Protein AF-A0A917EWM3-F1 (afdb_monomer_lite)

Structure (mmCIF, N/CA/C/O backbone):
data_AF-A0A917EWM3-F1
#
_entry.id   AF-A0A917EWM3-F1
#
loop_
_atom_site.group_PDB
_atom_site.id
_atom_site.type_symbol
_atom_site.label_atom_id
_atom_site.label_alt_id
_atom_site.label_comp_id
_atom_site.label_asym_id
_atom_site.label_entity_id
_atom_site.label_seq_id
_atom_site.pdbx_PDB_ins_code
_atom_site.Cartn_x
_atom_site.Cartn_y
_atom_site.Cartn_z
_atom_site.occupancy
_atom_site.B_iso_or_equiv
_atom_site.auth_seq_id
_atom_site.auth_comp_id
_atom_site.auth_asym_id
_atom_site.auth_atom_id
_atom_site.pdbx_PDB_model_num
ATOM 1 N N . MET A 1 1 ? -9.190 -0.919 25.365 1.00 72.69 1 MET A N 1
ATOM 2 C CA . MET A 1 1 ? -9.893 -1.461 24.177 1.00 72.69 1 MET A CA 1
ATOM 3 C C . MET A 1 1 ? -9.369 -0.753 22.938 1.00 72.69 1 MET A C 1
ATOM 5 O O . MET A 1 1 ? -9.283 0.469 22.974 1.00 72.69 1 MET A O 1
ATOM 9 N N . LYS A 1 2 ? -9.000 -1.486 21.879 1.00 77.44 2 LYS A N 1
ATOM 10 C CA . LYS A 1 2 ? -8.622 -0.878 20.589 1.00 77.44 2 LYS A CA 1
ATOM 11 C C . LYS A 1 2 ? -9.867 -0.282 19.928 1.00 77.44 2 LYS A C 1
ATOM 13 O O . LYS A 1 2 ? -10.924 -0.914 19.955 1.00 77.44 2 LYS A O 1
ATOM 18 N N . LYS A 1 3 ? -9.757 0.912 19.347 1.00 82.38 3 LYS A N 1
ATOM 19 C CA . LYS A 1 3 ? -10.852 1.525 18.575 1.00 82.38 3 LYS A CA 1
ATOM 20 C C . LYS A 1 3 ? -10.831 0.985 17.146 1.00 82.38 3 LYS A C 1
ATOM 22 O O . LYS A 1 3 ? -9.758 0.721 16.615 1.00 82.38 3 LYS A O 1
ATOM 27 N N . LYS A 1 4 ? -11.987 0.814 16.502 1.00 83.12 4 LYS A N 1
ATOM 28 C CA . LYS A 1 4 ? -12.007 0.545 15.054 1.00 83.12 4 LYS A CA 1
ATOM 29 C C . LYS A 1 4 ? -11.450 1.764 14.328 1.00 83.12 4 LYS A C 1
ATOM 31 O O . LYS A 1 4 ? -11.851 2.882 14.648 1.00 83.12 4 LYS A O 1
ATOM 36 N N . LEU A 1 5 ? -10.528 1.553 13.391 1.00 82.12 5 LEU A N 1
ATOM 37 C CA . LEU A 1 5 ? -10.107 2.638 12.516 1.00 82.12 5 LEU A CA 1
ATOM 38 C C . LEU A 1 5 ? -11.275 2.951 11.581 1.00 82.12 5 LEU A C 1
ATOM 40 O O . LEU A 1 5 ? -11.667 2.098 10.789 1.00 82.12 5 LEU A O 1
ATOM 44 N N . ASN A 1 6 ? -11.853 4.142 11.714 1.00 82.31 6 ASN A N 1
ATOM 45 C CA . ASN A 1 6 ? -12.924 4.602 10.841 1.00 82.31 6 ASN A CA 1
ATOM 46 C C . ASN A 1 6 ? -12.377 5.671 9.889 1.00 82.31 6 ASN A C 1
ATOM 48 O O . ASN A 1 6 ? -12.040 6.772 10.328 1.00 82.31 6 ASN A O 1
ATOM 52 N N . MET A 1 7 ? -12.311 5.353 8.596 1.00 77.44 7 MET A N 1
ATOM 53 C CA . MET A 1 7 ? -11.808 6.266 7.564 1.00 77.44 7 MET A CA 1
ATOM 54 C C . MET A 1 7 ? -12.735 7.456 7.296 1.00 77.44 7 MET A C 1
ATOM 56 O O . MET A 1 7 ? -12.270 8.465 6.780 1.00 77.44 7 MET A O 1
ATOM 60 N N . GLU A 1 8 ? -14.006 7.377 7.692 1.00 82.06 8 GLU A N 1
ATOM 61 C CA . GLU A 1 8 ? -14.972 8.479 7.579 1.00 82.06 8 GLU A CA 1
ATOM 62 C C . GLU A 1 8 ? -14.732 9.572 8.627 1.00 82.06 8 GLU A C 1
ATOM 64 O O . GLU A 1 8 ? -15.221 10.694 8.507 1.00 82.06 8 GLU A O 1
ATOM 69 N N . THR A 1 9 ? -13.967 9.262 9.676 1.00 84.75 9 THR A N 1
ATOM 70 C CA . THR A 1 9 ? -13.572 10.261 10.668 1.00 84.75 9 THR A CA 1
ATOM 71 C C . THR A 1 9 ? -12.350 11.033 10.190 1.00 84.75 9 THR A C 1
ATOM 73 O O . THR A 1 9 ? -11.433 10.474 9.584 1.00 84.75 9 THR A O 1
ATOM 76 N N . GLN A 1 10 ? -12.286 12.319 10.537 1.00 85.75 10 GLN A N 1
ATOM 77 C CA . GLN A 1 10 ? -11.128 13.156 10.223 1.00 85.75 10 GLN A CA 1
ATOM 78 C C . GLN A 1 10 ? -9.821 12.540 10.753 1.00 85.75 10 GLN A C 1
ATOM 80 O O . GLN A 1 10 ? -8.825 12.501 10.033 1.00 85.75 10 GLN A O 1
ATOM 85 N N . GLU A 1 11 ? -9.839 12.013 11.981 1.00 84.62 11 GLU A N 1
ATOM 86 C CA . GLU A 1 11 ? -8.687 11.366 12.620 1.00 84.62 11 GLU A CA 1
ATOM 87 C C . GLU A 1 11 ? -8.240 10.105 11.866 1.00 84.62 11 GLU A C 1
ATOM 89 O O . GLU A 1 11 ? -7.059 9.967 11.539 1.00 84.62 11 GLU A O 1
ATOM 94 N N . GLY A 1 12 ? -9.175 9.210 11.534 1.00 82.31 12 GLY A N 1
ATOM 95 C CA . GLY A 1 12 ? -8.859 7.983 10.807 1.00 82.31 12 GLY A CA 1
ATOM 96 C C . GLY A 1 12 ? -8.346 8.247 9.393 1.00 82.31 12 GLY A C 1
ATOM 97 O O . GLY A 1 12 ? -7.345 7.650 8.994 1.00 82.31 12 GLY A O 1
ATOM 98 N N . SER A 1 13 ? -8.954 9.190 8.663 1.00 82.31 13 SER A N 1
ATOM 99 C CA . SER A 1 13 ? -8.472 9.566 7.326 1.00 82.31 13 SER A CA 1
ATOM 100 C C . SER A 1 13 ? -7.066 10.178 7.374 1.00 82.31 13 SER A C 1
ATOM 102 O O . SER A 1 13 ? -6.229 9.875 6.524 1.00 82.31 13 SER A O 1
ATOM 104 N N . LYS A 1 14 ? -6.771 10.994 8.399 1.00 85.00 14 LYS A N 1
ATOM 105 C CA . LYS A 1 14 ? -5.461 11.628 8.579 1.00 85.00 14 LYS A CA 1
ATOM 106 C C . LYS A 1 14 ? -4.369 10.587 8.821 1.00 85.00 14 LYS A C 1
ATOM 108 O O . LYS A 1 14 ? -3.33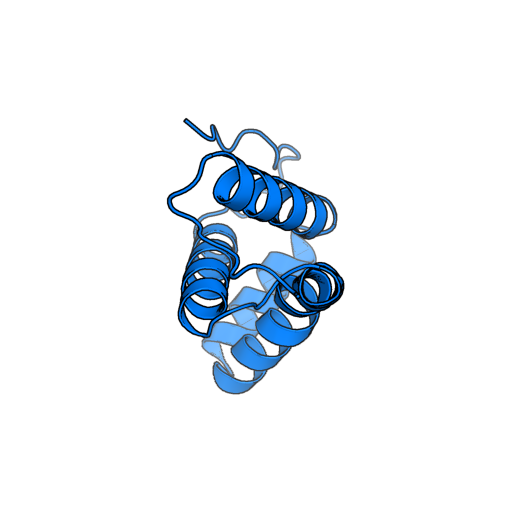9 10.635 8.156 1.00 85.00 14 LYS A O 1
ATOM 113 N N . LEU A 1 15 ? -4.610 9.624 9.713 1.00 82.94 15 LEU A N 1
ATOM 114 C CA . LEU A 1 15 ? -3.660 8.543 10.007 1.00 82.94 15 LEU A CA 1
ATOM 115 C C . LEU A 1 15 ? -3.331 7.708 8.766 1.00 82.94 15 LEU A C 1
ATOM 117 O O . LEU A 1 15 ? -2.166 7.408 8.509 1.00 82.94 15 LEU A O 1
ATOM 121 N N . ILE A 1 16 ? -4.357 7.363 7.987 1.00 78.44 16 ILE A N 1
ATOM 122 C CA . ILE A 1 16 ? -4.214 6.637 6.723 1.00 78.44 16 ILE A CA 1
ATOM 123 C C . ILE A 1 16 ? -3.357 7.441 5.742 1.00 78.44 16 ILE A C 1
ATOM 125 O O . ILE A 1 16 ? -2.331 6.939 5.289 1.00 78.44 16 ILE A O 1
ATOM 129 N N . LYS A 1 17 ? -3.712 8.708 5.485 1.00 79.06 17 LYS A N 1
ATOM 130 C CA . LYS A 1 17 ? -2.966 9.592 4.575 1.00 79.06 17 LYS A CA 1
ATOM 131 C C . LYS A 1 17 ? -1.498 9.725 4.982 1.00 79.06 17 LYS A C 1
ATOM 133 O O . LYS A 1 17 ? -0.622 9.591 4.134 1.00 79.06 17 LYS A O 1
ATOM 138 N N . GLU A 1 18 ? -1.208 9.945 6.263 1.00 81.81 18 GLU A N 1
ATOM 139 C CA . GLU A 1 18 ? 0.169 10.076 6.761 1.00 81.81 18 GLU A CA 1
ATOM 140 C C . GLU A 1 18 ? 1.002 8.808 6.539 1.00 81.81 18 GLU A C 1
ATOM 142 O O . GLU A 1 18 ? 2.168 8.890 6.147 1.00 81.81 18 GLU A O 1
ATOM 147 N N . LEU A 1 19 ? 0.417 7.630 6.766 1.00 77.19 19 LEU A N 1
ATOM 148 C CA . LEU A 1 19 ? 1.103 6.358 6.534 1.00 77.19 19 LEU A CA 1
ATOM 149 C C . LEU A 1 19 ? 1.322 6.096 5.058 1.00 77.19 19 LEU A C 1
ATOM 151 O O . LEU A 1 19 ? 2.427 5.729 4.667 1.00 77.19 19 LEU A O 1
ATOM 155 N N . THR A 1 20 ? 0.305 6.344 4.241 1.00 75.44 20 THR A N 1
ATOM 156 C CA . THR A 1 20 ? 0.415 6.228 2.796 1.00 75.44 20 THR A CA 1
ATOM 157 C C . THR A 1 20 ? 1.508 7.151 2.258 1.00 75.44 20 THR A C 1
ATOM 159 O O . THR A 1 20 ? 2.381 6.688 1.531 1.00 75.44 20 THR A O 1
ATOM 162 N N . VAL A 1 21 ? 1.558 8.417 2.686 1.00 79.25 21 VAL A N 1
ATOM 163 C CA . VAL A 1 21 ? 2.629 9.352 2.301 1.00 79.25 21 VAL A CA 1
ATOM 164 C C . VAL A 1 21 ? 4.006 8.828 2.710 1.00 79.25 21 VAL A C 1
ATOM 166 O O . VAL A 1 21 ? 4.908 8.810 1.880 1.00 79.25 21 VAL A O 1
ATOM 169 N N . LYS A 1 22 ? 4.188 8.350 3.948 1.00 77.62 22 LYS A N 1
ATOM 170 C CA . LYS A 1 22 ? 5.480 7.797 4.405 1.00 77.62 22 LYS A CA 1
ATOM 171 C C . LYS A 1 22 ? 5.929 6.577 3.607 1.00 77.62 22 LYS A C 1
ATOM 173 O O . LYS A 1 22 ? 7.124 6.381 3.388 1.00 77.62 22 LYS A O 1
ATOM 178 N N . VAL A 1 23 ? 4.972 5.746 3.215 1.00 75.19 23 VAL A N 1
ATOM 179 C CA . VAL A 1 23 ? 5.196 4.551 2.408 1.00 75.19 23 VAL A CA 1
ATOM 180 C C . VAL A 1 23 ? 5.591 4.940 0.976 1.00 75.19 23 VAL A C 1
ATOM 182 O O . VAL A 1 23 ? 6.558 4.404 0.437 1.00 75.19 23 VAL A O 1
ATOM 185 N N . PHE A 1 24 ? 4.917 5.928 0.383 1.00 76.44 24 PHE A N 1
ATOM 186 C CA . PHE A 1 24 ? 5.218 6.414 -0.966 1.00 76.44 24 PHE A CA 1
ATOM 187 C C . PHE A 1 24 ? 6.458 7.306 -1.048 1.00 76.44 24 PHE A C 1
ATOM 189 O O . PHE A 1 24 ? 7.123 7.308 -2.074 1.00 76.44 24 PHE A O 1
ATOM 196 N N . GLN A 1 25 ? 6.851 8.002 0.018 1.00 78.88 25 GLN A N 1
ATOM 197 C CA . GLN A 1 25 ? 8.115 8.754 0.057 1.00 78.88 25 GLN A CA 1
ATOM 198 C C . GLN A 1 25 ? 9.351 7.872 -0.163 1.00 78.88 25 GLN A C 1
ATOM 200 O O . GLN A 1 25 ? 10.401 8.376 -0.550 1.00 78.88 25 GLN A O 1
ATOM 205 N N . GLN A 1 26 ? 9.236 6.569 0.094 1.00 75.44 26 GLN A N 1
ATOM 206 C CA . GLN A 1 26 ? 10.329 5.611 -0.056 1.00 75.44 26 GLN A CA 1
ATOM 207 C C . GLN A 1 26 ? 10.308 4.887 -1.405 1.00 75.44 26 GLN A C 1
ATOM 209 O O . GLN A 1 26 ? 11.236 4.130 -1.688 1.00 75.44 26 GLN A O 1
ATOM 214 N N . ILE A 1 27 ? 9.274 5.085 -2.232 1.00 80.62 27 ILE A N 1
ATOM 215 C CA . ILE A 1 27 ? 9.191 4.397 -3.516 1.00 80.62 27 ILE A CA 1
ATOM 216 C C . ILE A 1 27 ? 10.053 5.096 -4.563 1.00 80.62 27 ILE A C 1
ATOM 218 O O . ILE A 1 27 ? 10.038 6.318 -4.697 1.00 80.62 27 ILE A O 1
ATOM 222 N N . THR A 1 28 ? 10.787 4.305 -5.340 1.00 84.62 28 THR A N 1
ATOM 223 C CA . THR A 1 28 ? 11.576 4.818 -6.466 1.00 84.62 28 THR A CA 1
ATOM 224 C C . THR A 1 28 ? 10.880 4.545 -7.796 1.00 84.62 28 THR A C 1
ATOM 226 O O . THR A 1 28 ? 10.110 3.595 -7.921 1.00 84.62 28 THR A O 1
ATOM 229 N N . GLU A 1 29 ? 11.200 5.329 -8.828 1.00 81.94 29 GLU A N 1
ATOM 230 C CA . GLU A 1 29 ? 10.731 5.09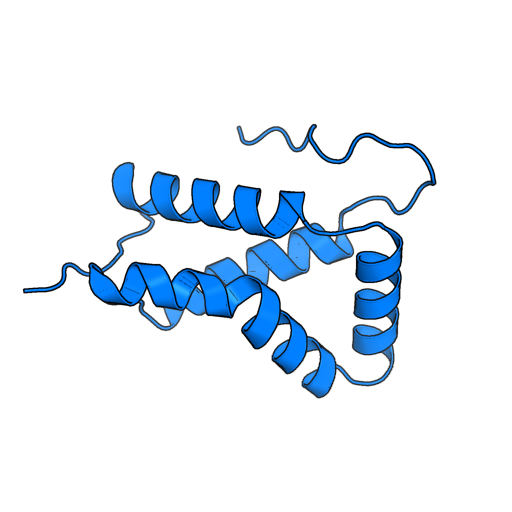4 -10.205 1.00 81.94 29 GLU A CA 1
ATOM 231 C C . GLU A 1 29 ? 11.007 3.672 -10.690 1.00 81.94 29 GLU A C 1
ATOM 233 O O . GLU A 1 29 ? 10.141 3.012 -11.264 1.00 81.94 29 GLU A O 1
ATOM 238 N N . LYS A 1 30 ? 12.231 3.194 -10.436 1.00 85.44 30 LYS A N 1
ATOM 239 C CA . LYS A 1 30 ? 12.662 1.842 -10.790 1.00 85.44 30 LYS A CA 1
ATOM 240 C C . LYS A 1 30 ? 11.738 0.804 -10.168 1.00 85.44 30 LYS A C 1
ATOM 242 O O . LYS A 1 30 ? 11.320 -0.133 -10.840 1.00 85.44 30 LYS A O 1
ATOM 247 N N . GLU A 1 31 ? 11.392 1.009 -8.908 1.00 86.38 31 GLU A N 1
ATOM 248 C CA . GLU A 1 31 ? 10.529 0.105 -8.173 1.00 86.38 31 GLU A CA 1
ATOM 249 C C . GLU A 1 31 ? 9.086 0.129 -8.690 1.00 86.38 31 GLU A C 1
ATOM 251 O O . GLU A 1 31 ? 8.482 -0.926 -8.866 1.00 86.38 31 GLU A O 1
ATOM 256 N N . VAL A 1 32 ? 8.555 1.308 -9.032 1.00 86.75 32 VAL A N 1
ATOM 257 C CA . VAL A 1 32 ? 7.248 1.431 -9.703 1.00 86.75 32 VAL A CA 1
ATOM 258 C C . VAL A 1 32 ? 7.248 0.661 -11.026 1.00 86.75 32 VAL A C 1
ATOM 260 O O . VAL A 1 32 ? 6.314 -0.093 -11.300 1.00 86.75 32 VAL A O 1
ATOM 263 N N . MET A 1 33 ? 8.297 0.805 -11.842 1.00 87.25 33 MET A N 1
ATOM 264 C CA . MET A 1 33 ? 8.424 0.069 -13.104 1.00 87.25 33 MET A CA 1
ATOM 265 C C . MET A 1 33 ? 8.495 -1.445 -12.894 1.00 87.25 33 MET A C 1
ATOM 267 O O . MET A 1 33 ? 7.851 -2.194 -13.626 1.00 87.25 33 MET A O 1
ATOM 271 N N . GLU A 1 34 ? 9.272 -1.907 -11.916 1.00 90.88 34 GLU A N 1
ATOM 272 C CA . GLU A 1 34 ? 9.384 -3.329 -11.580 1.00 90.88 34 GLU A CA 1
ATOM 273 C C . GLU A 1 34 ? 8.042 -3.897 -11.113 1.00 90.88 34 GLU A C 1
ATOM 275 O O . GLU A 1 34 ? 7.619 -4.942 -11.604 1.00 90.88 34 GLU A O 1
ATOM 280 N N . LEU A 1 35 ? 7.327 -3.182 -10.243 1.00 90.75 35 LEU A N 1
ATOM 281 C CA . LEU A 1 35 ? 6.003 -3.585 -9.774 1.00 90.75 35 LEU A CA 1
ATOM 282 C C . LEU A 1 35 ? 4.986 -3.662 -10.918 1.00 90.75 35 LEU A C 1
ATOM 284 O O . LEU A 1 35 ? 4.237 -4.633 -10.984 1.00 90.75 35 LEU A O 1
ATOM 288 N N . ARG A 1 36 ? 4.994 -2.711 -11.862 1.00 89.25 36 ARG A N 1
ATOM 289 C CA . ARG A 1 36 ? 4.125 -2.767 -13.053 1.00 89.25 36 ARG A CA 1
ATOM 290 C C . ARG A 1 36 ? 4.427 -3.969 -13.943 1.00 89.25 36 ARG A C 1
ATOM 292 O O . ARG A 1 36 ? 3.503 -4.651 -14.367 1.00 89.25 36 ARG A O 1
ATOM 299 N N . LYS A 1 37 ? 5.707 -4.279 -14.172 1.00 91.94 37 LYS A N 1
ATOM 300 C CA . LYS A 1 37 ? 6.096 -5.483 -14.926 1.00 91.94 37 LYS A CA 1
ATOM 301 C C . LYS A 1 37 ? 5.637 -6.758 -14.225 1.00 91.94 37 LYS A C 1
ATOM 303 O O . LYS A 1 37 ? 5.162 -7.679 -14.876 1.00 91.94 37 LYS A O 1
ATOM 308 N N . ILE A 1 38 ? 5.762 -6.818 -12.898 1.00 93.44 38 ILE A N 1
ATOM 309 C CA . ILE A 1 38 ? 5.278 -7.967 -12.125 1.00 93.44 38 ILE A CA 1
ATOM 310 C C . ILE A 1 38 ? 3.757 -8.070 -12.232 1.00 93.44 38 ILE A C 1
ATOM 312 O O . ILE A 1 38 ? 3.264 -9.172 -12.407 1.00 93.44 38 ILE A O 1
ATOM 316 N N . PHE A 1 39 ? 3.018 -6.960 -12.188 1.00 91.94 39 PHE A N 1
ATOM 317 C CA . PHE A 1 39 ? 1.563 -6.972 -12.360 1.00 91.94 39 PHE A CA 1
ATOM 318 C C . PHE A 1 39 ? 1.126 -7.608 -13.689 1.00 91.94 39 PHE A C 1
ATOM 320 O O . PHE A 1 39 ? 0.188 -8.402 -13.701 1.00 91.94 39 PHE A O 1
ATOM 327 N N . GLU A 1 40 ? 1.827 -7.303 -14.785 1.00 91.38 40 GLU A N 1
ATOM 328 C CA . GLU A 1 40 ? 1.539 -7.855 -16.117 1.00 91.38 40 GLU A CA 1
ATOM 329 C C . GLU A 1 40 ? 1.837 -9.359 -16.229 1.00 91.38 40 GLU A C 1
ATOM 331 O O . GLU A 1 40 ? 1.156 -10.070 -16.966 1.00 91.38 40 GLU A O 1
ATOM 336 N N . VAL A 1 41 ? 2.851 -9.847 -15.508 1.00 94.88 41 VAL A N 1
ATOM 337 C CA . VAL A 1 41 ? 3.351 -11.228 -15.630 1.00 94.88 41 VAL A CA 1
ATOM 338 C C . VAL A 1 41 ? 2.776 -12.159 -14.555 1.00 94.88 41 VAL A C 1
ATOM 340 O O . VAL A 1 41 ? 2.541 -13.335 -14.816 1.00 94.88 41 VAL A O 1
ATOM 343 N N . ASP A 1 42 ? 2.567 -11.650 -13.342 1.00 94.38 42 ASP A N 1
ATOM 344 C CA . ASP A 1 42 ? 2.154 -12.400 -12.155 1.00 94.38 42 ASP A CA 1
ATOM 345 C C . ASP A 1 42 ? 1.427 -11.483 -11.151 1.00 94.38 42 ASP A C 1
ATOM 347 O O . ASP A 1 42 ? 2.000 -10.927 -10.202 1.00 94.38 42 ASP A O 1
ATOM 351 N N . SER A 1 43 ? 0.116 -11.344 -11.351 1.00 88.81 43 SER A N 1
ATOM 352 C CA . SER A 1 43 ? -0.751 -10.515 -10.510 1.00 88.81 43 SER A CA 1
ATOM 353 C C . SER A 1 43 ? -0.829 -10.998 -9.055 1.00 88.81 43 SER A C 1
ATOM 355 O O . SER A 1 43 ? -1.016 -10.187 -8.145 1.00 88.81 43 SER A O 1
ATOM 357 N N . CYS A 1 44 ? -0.635 -12.297 -8.802 1.00 91.31 44 CYS A N 1
ATOM 358 C CA . CYS A 1 44 ? -0.626 -12.857 -7.451 1.00 91.31 44 CYS A CA 1
ATOM 359 C C . CYS A 1 44 ? 0.626 -12.404 -6.691 1.00 91.31 44 CYS A C 1
ATOM 361 O O . CYS A 1 44 ? 0.537 -11.889 -5.572 1.00 91.31 44 CYS A O 1
ATOM 363 N N . LYS A 1 45 ? 1.797 -12.517 -7.324 1.00 92.75 45 LYS A N 1
ATOM 364 C CA . LYS A 1 45 ? 3.059 -12.028 -6.763 1.00 92.75 45 LYS A CA 1
ATOM 365 C C . LYS A 1 45 ? 3.046 -10.516 -6.568 1.00 92.75 45 LYS A C 1
ATOM 367 O O . LYS A 1 45 ? 3.508 -10.041 -5.530 1.00 92.75 45 LYS A O 1
ATOM 372 N N . TYR A 1 46 ? 2.473 -9.767 -7.510 1.00 92.31 46 TYR A N 1
ATOM 373 C CA . TYR A 1 46 ? 2.244 -8.331 -7.348 1.00 92.31 46 TYR A CA 1
ATOM 374 C C . TYR A 1 46 ? 1.446 -8.035 -6.072 1.00 92.31 46 TYR A C 1
ATOM 376 O O . TYR A 1 46 ? 1.916 -7.297 -5.208 1.00 92.31 46 TYR A O 1
ATOM 384 N N . GLN A 1 47 ? 0.283 -8.671 -5.896 1.00 88.38 47 GLN A N 1
ATOM 385 C CA . GLN A 1 47 ? -0.565 -8.467 -4.717 1.00 88.38 47 GLN A CA 1
ATOM 386 C C . GLN A 1 47 ? 0.164 -8.766 -3.405 1.00 88.38 47 GLN A C 1
ATOM 388 O O . GLN A 1 47 ? 0.008 -8.028 -2.430 1.00 88.38 47 GLN A O 1
ATOM 393 N N . GLN A 1 48 ? 0.968 -9.831 -3.366 1.00 89.25 48 GLN A N 1
ATOM 394 C CA . GLN A 1 48 ? 1.757 -10.186 -2.186 1.00 89.25 48 GLN A CA 1
ATOM 395 C C . GLN A 1 48 ? 2.810 -9.120 -1.861 1.00 89.25 48 GLN A C 1
ATOM 397 O O . GLN A 1 48 ? 2.942 -8.733 -0.700 1.00 89.25 48 GLN A O 1
ATOM 402 N N . LEU A 1 49 ? 3.516 -8.604 -2.872 1.00 89.38 49 LEU A N 1
ATOM 403 C CA . LEU A 1 49 ? 4.504 -7.536 -2.701 1.00 89.38 49 LEU A CA 1
ATOM 404 C C . LEU A 1 49 ? 3.855 -6.236 -2.222 1.00 89.38 49 LEU A C 1
ATOM 406 O O . LEU A 1 49 ? 4.355 -5.621 -1.277 1.00 89.38 49 LEU A O 1
ATOM 410 N N . ILE A 1 50 ? 2.714 -5.858 -2.809 1.00 88.44 50 ILE A N 1
ATOM 411 C CA . ILE A 1 50 ? 1.956 -4.680 -2.378 1.00 88.44 50 ILE A CA 1
ATOM 412 C C . ILE A 1 50 ? 1.528 -4.813 -0.917 1.00 88.44 50 ILE A C 1
ATOM 414 O O . ILE A 1 50 ? 1.786 -3.924 -0.101 1.00 88.44 50 ILE A O 1
ATOM 418 N N . LYS A 1 51 ? 0.939 -5.959 -0.559 1.00 85.00 51 LYS A N 1
ATOM 419 C CA . LYS A 1 51 ? 0.513 -6.235 0.815 1.00 85.00 51 LYS A CA 1
ATOM 420 C C . LYS A 1 51 ? 1.677 -6.187 1.797 1.00 85.00 51 LYS A C 1
ATOM 422 O O . LYS A 1 51 ? 1.572 -5.536 2.828 1.00 85.00 51 LYS A O 1
ATOM 427 N N . LEU A 1 52 ? 2.796 -6.834 1.488 1.00 85.56 52 LEU A N 1
ATOM 428 C CA . LEU A 1 52 ? 3.924 -6.901 2.412 1.00 85.56 52 LEU A CA 1
ATOM 429 C C . LEU A 1 52 ? 4.580 -5.531 2.615 1.00 85.56 52 LEU A C 1
ATOM 431 O O . L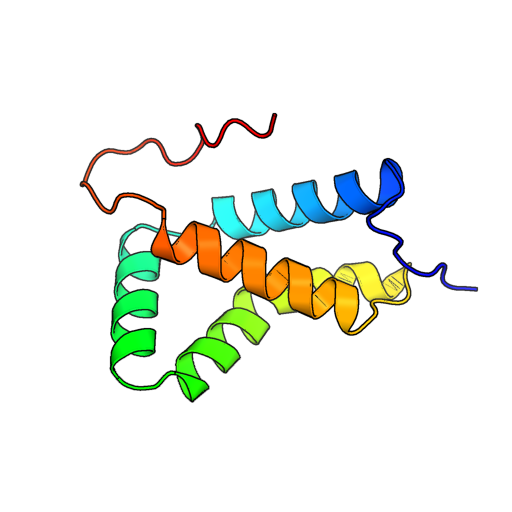EU A 1 52 ? 4.839 -5.132 3.749 1.00 85.56 52 LEU A O 1
ATOM 435 N N . LYS A 1 53 ? 4.846 -4.813 1.522 1.00 83.31 53 LYS A N 1
ATOM 436 C CA . LYS A 1 53 ? 5.684 -3.613 1.556 1.00 83.31 53 LYS A CA 1
ATOM 437 C C . LYS A 1 53 ? 4.910 -2.337 1.879 1.00 83.31 53 LYS A C 1
ATOM 439 O O . LYS A 1 53 ? 5.429 -1.481 2.589 1.00 83.31 53 LYS A O 1
ATOM 444 N N . TYR A 1 54 ? 3.674 -2.226 1.400 1.00 76.62 54 TYR A N 1
ATOM 445 C CA . TYR A 1 54 ? 2.903 -0.983 1.474 1.00 76.62 54 TYR A CA 1
ATOM 446 C C . TYR A 1 54 ? 1.736 -1.076 2.464 1.00 76.62 54 TYR A C 1
ATOM 448 O O . TYR A 1 54 ? 1.391 -0.076 3.090 1.00 76.62 54 TYR A O 1
ATOM 456 N N . ILE A 1 55 ? 1.178 -2.276 2.673 1.00 75.75 55 ILE A N 1
ATOM 457 C CA . ILE A 1 55 ? 0.109 -2.511 3.662 1.00 75.75 55 ILE A CA 1
ATOM 458 C C . ILE A 1 55 ? 0.681 -3.000 5.000 1.00 75.75 55 ILE A C 1
ATOM 460 O O . ILE A 1 55 ? 0.191 -2.607 6.052 1.00 75.75 55 ILE A O 1
ATOM 464 N N . GLY A 1 56 ? 1.768 -3.776 4.995 1.00 78.44 56 GLY A N 1
ATOM 465 C CA . GLY A 1 56 ? 2.454 -4.262 6.199 1.00 78.44 56 GLY A CA 1
ATOM 466 C C . GLY A 1 56 ? 2.765 -3.178 7.244 1.00 78.44 56 GLY A C 1
ATOM 467 O O . GLY A 1 56 ? 2.485 -3.399 8.425 1.00 78.44 56 GLY A O 1
ATOM 468 N N . PRO A 1 57 ? 3.245 -1.979 6.857 1.00 76.00 57 PRO A N 1
ATOM 469 C CA . PRO A 1 57 ? 3.441 -0.862 7.784 1.00 76.00 57 PRO A CA 1
ATOM 470 C C . PRO A 1 57 ? 2.169 -0.407 8.522 1.00 76.00 57 PRO A C 1
ATOM 472 O O . PRO A 1 57 ? 2.258 0.101 9.639 1.00 76.00 57 PRO A O 1
ATOM 475 N N . LEU A 1 58 ? 0.975 -0.642 7.968 1.00 71.06 58 LEU A N 1
ATOM 476 C CA . LEU A 1 58 ? -0.305 -0.393 8.646 1.00 71.06 58 LEU A CA 1
ATOM 477 C C . LEU A 1 58 ? -0.567 -1.391 9.776 1.00 71.06 58 LEU A C 1
ATOM 479 O O . LEU A 1 58 ? -1.342 -1.104 10.687 1.00 71.06 58 LEU A O 1
ATOM 483 N N . GLY A 1 59 ? 0.127 -2.530 9.785 1.00 73.06 59 GLY A N 1
ATOM 484 C CA . GLY A 1 59 ? 0.186 -3.415 10.942 1.00 73.06 59 GLY A CA 1
ATOM 485 C C . GLY A 1 59 ? 0.629 -2.679 12.210 1.00 73.06 59 GLY A C 1
ATOM 486 O O . GLY A 1 59 ? 0.180 -3.033 13.296 1.00 73.06 59 GLY A O 1
ATOM 487 N N . LEU A 1 60 ? 1.401 -1.589 12.108 1.00 76.69 60 LEU A N 1
ATOM 488 C CA . LEU A 1 60 ? 1.737 -0.750 13.264 1.00 76.69 60 LEU A CA 1
ATOM 489 C C . LEU A 1 60 ? 0.515 -0.012 13.829 1.00 76.69 60 LEU A C 1
ATOM 491 O O . LEU A 1 60 ? 0.409 0.152 15.043 1.00 76.69 60 LEU A O 1
ATOM 495 N N . LEU A 1 61 ? -0.456 0.372 12.992 1.00 75.75 61 LEU A N 1
ATOM 496 C CA . LEU A 1 61 ? -1.724 0.923 13.479 1.00 75.75 61 LEU A CA 1
ATOM 497 C C . LEU A 1 61 ? -2.529 -0.109 14.257 1.00 75.75 61 LEU A C 1
ATOM 499 O O . LEU A 1 61 ? -3.247 0.272 15.179 1.00 75.75 61 LEU A O 1
ATOM 503 N N . SER A 1 62 ? -2.381 -1.401 13.943 1.00 76.69 62 SER A N 1
ATOM 504 C CA . SER A 1 62 ? -3.067 -2.469 14.676 1.00 76.69 62 SER A CA 1
ATOM 505 C C . SER A 1 62 ? -2.719 -2.493 16.168 1.00 76.69 62 SER A C 1
ATOM 507 O O . SER A 1 62 ? -3.462 -3.072 16.958 1.00 76.69 62 SER A O 1
ATOM 509 N N . LEU A 1 63 ? -1.621 -1.847 16.588 1.00 80.06 63 LEU A N 1
ATOM 510 C CA . LEU A 1 63 ? -1.267 -1.687 18.000 1.00 80.06 63 LEU A CA 1
ATOM 511 C C . LEU A 1 63 ? -2.332 -0.880 18.758 1.00 80.06 63 LEU A C 1
ATOM 513 O O . LEU A 1 63 ? -2.685 -1.237 19.880 1.00 80.06 63 LEU A O 1
ATOM 517 N N . ASN A 1 64 ? -2.900 0.138 18.109 1.00 82.69 64 ASN A N 1
ATOM 518 C CA . ASN A 1 64 ? -3.858 1.074 18.706 1.00 82.69 64 ASN A CA 1
ATOM 519 C C . ASN A 1 64 ? -5.282 0.925 18.140 1.00 82.69 64 ASN A C 1
ATOM 521 O O . ASN A 1 64 ? -6.259 1.283 18.804 1.00 82.69 64 ASN A O 1
ATOM 525 N N . TYR A 1 65 ? -5.410 0.343 16.946 1.00 83.69 65 TYR A N 1
ATOM 526 C CA . TYR A 1 65 ? -6.651 0.269 16.187 1.00 83.69 65 TYR A CA 1
ATOM 527 C C . TYR A 1 65 ? -7.010 -1.158 15.766 1.00 83.69 65 TYR A C 1
ATOM 529 O O . TYR A 1 65 ? -6.157 -2.026 15.612 1.00 83.69 65 TYR A O 1
ATOM 537 N N . VAL A 1 66 ? -8.299 -1.409 15.554 1.00 84.94 66 VAL A N 1
ATOM 538 C CA . VAL A 1 66 ? -8.771 -2.572 14.798 1.00 84.94 66 VAL A CA 1
ATOM 539 C C . VAL A 1 66 ? -8.802 -2.171 13.329 1.00 84.94 66 VAL A C 1
ATOM 541 O O . VAL A 1 66 ? -9.603 -1.318 12.942 1.00 84.94 66 VAL A O 1
ATOM 544 N N . ILE A 1 67 ? -7.918 -2.777 12.539 1.00 83.00 67 ILE A N 1
ATOM 545 C CA . ILE A 1 67 ? -7.871 -2.618 11.085 1.00 83.00 67 ILE A CA 1
ATOM 546 C C . ILE A 1 67 ? -8.856 -3.620 10.484 1.00 83.00 67 ILE A C 1
ATOM 548 O O . ILE A 1 67 ? -8.753 -4.821 10.729 1.00 83.00 67 ILE A O 1
ATOM 552 N N . THR A 1 68 ? -9.869 -3.125 9.779 1.00 83.50 68 THR A N 1
ATOM 553 C CA . THR A 1 68 ? -10.874 -3.971 9.126 1.00 83.50 68 THR A CA 1
ATOM 554 C C . THR A 1 68 ? -10.418 -4.341 7.715 1.00 83.50 68 THR A C 1
ATOM 556 O O . THR A 1 68 ? -9.589 -3.657 7.118 1.00 83.50 68 THR A O 1
ATOM 559 N N . LYS A 1 69 ? -11.007 -5.398 7.142 1.00 82.44 69 LYS A N 1
ATOM 560 C CA . LYS A 1 69 ? -10.764 -5.773 5.737 1.00 82.44 69 LYS A CA 1
ATOM 561 C C . LYS A 1 69 ? -11.101 -4.649 4.753 1.00 82.44 69 LYS A C 1
ATOM 563 O O . LYS A 1 69 ? -10.480 -4.550 3.708 1.00 82.44 69 LYS A O 1
ATOM 568 N N . GLU A 1 70 ? -12.083 -3.822 5.090 1.00 81.75 70 GLU A N 1
ATOM 569 C CA . GLU A 1 70 ? -12.487 -2.664 4.289 1.00 81.75 70 GLU A CA 1
ATOM 570 C C . GLU A 1 70 ? -11.386 -1.602 4.241 1.00 81.75 70 GLU A C 1
ATOM 572 O O . GLU A 1 70 ? -11.027 -1.129 3.168 1.00 81.75 70 GLU A O 1
ATOM 577 N N . VAL A 1 71 ? -10.778 -1.302 5.391 1.00 79.38 71 VAL A N 1
ATOM 578 C CA . VAL A 1 71 ? -9.618 -0.408 5.475 1.00 79.38 71 VAL A CA 1
ATOM 579 C C . VAL A 1 71 ? -8.456 -0.952 4.639 1.00 79.38 71 VAL A C 1
ATOM 581 O O . VAL A 1 71 ? -7.850 -0.209 3.871 1.00 79.38 71 VAL A O 1
ATOM 584 N N . GLU A 1 72 ? -8.162 -2.251 4.745 1.00 81.31 72 GLU A N 1
ATOM 585 C CA . GLU A 1 72 ? -7.120 -2.893 3.931 1.00 81.31 72 GLU A CA 1
ATOM 586 C C . GLU A 1 72 ? -7.422 -2.830 2.428 1.00 81.31 72 GLU A C 1
ATOM 588 O O . GLU A 1 72 ? -6.508 -2.599 1.637 1.00 81.31 72 GLU A O 1
ATOM 593 N N . ALA A 1 73 ? -8.684 -3.020 2.032 1.00 82.88 73 ALA A N 1
ATOM 594 C CA . ALA A 1 73 ? -9.111 -2.974 0.637 1.00 82.88 73 ALA A CA 1
ATOM 595 C C . ALA A 1 73 ? -8.957 -1.569 0.043 1.00 82.88 73 ALA A C 1
ATOM 597 O O . ALA A 1 73 ? -8.321 -1.424 -0.997 1.00 82.88 73 ALA A O 1
ATOM 598 N N . VAL A 1 74 ? -9.440 -0.535 0.737 1.00 81.12 74 VAL A N 1
ATOM 599 C CA . VAL A 1 74 ? -9.321 0.862 0.281 1.00 81.12 74 VAL A CA 1
ATOM 600 C C . VAL A 1 74 ? -7.859 1.284 0.158 1.00 81.12 74 VAL A C 1
ATOM 602 O O . VAL A 1 74 ? -7.469 1.938 -0.805 1.00 81.12 74 VAL A O 1
ATOM 605 N N . LEU A 1 75 ? -7.015 0.876 1.104 1.00 79.56 75 LEU A N 1
ATOM 606 C CA . LEU A 1 75 ? -5.580 1.144 1.039 1.00 79.56 75 LEU A CA 1
ATOM 607 C C . LEU A 1 75 ? -4.911 0.437 -0.129 1.00 79.56 75 LEU A C 1
ATOM 609 O O . LEU A 1 75 ? -4.101 1.047 -0.824 1.00 79.56 75 LEU A O 1
ATOM 613 N N . TYR A 1 76 ? -5.241 -0.836 -0.344 1.00 84.31 76 TYR A N 1
ATOM 614 C CA . TY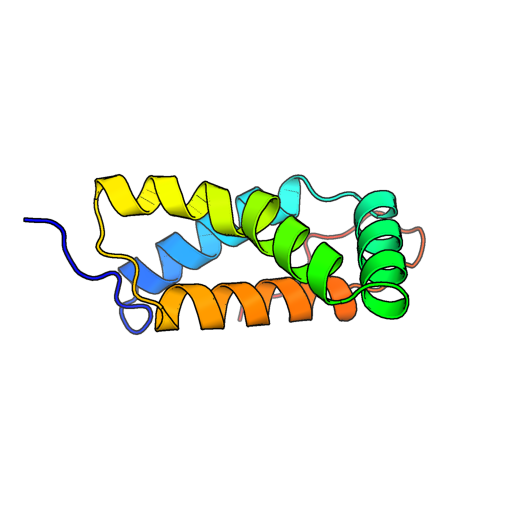R A 1 76 ? -4.753 -1.582 -1.493 1.00 84.31 76 TYR A CA 1
ATOM 615 C C . TYR A 1 76 ? -5.140 -0.884 -2.802 1.00 84.31 76 TYR A C 1
ATOM 617 O O . TYR A 1 76 ? -4.274 -0.669 -3.646 1.00 84.31 76 TYR A O 1
ATOM 625 N N . GLU A 1 77 ? -6.407 -0.489 -2.950 1.00 83.06 77 GLU A N 1
ATOM 626 C CA . GLU A 1 77 ? -6.908 0.222 -4.128 1.00 83.06 77 GLU A CA 1
ATOM 627 C C . GLU A 1 77 ? -6.180 1.547 -4.339 1.00 83.06 77 GLU A C 1
ATOM 629 O O . GLU A 1 77 ? -5.689 1.798 -5.436 1.00 83.06 77 GLU A O 1
ATOM 634 N N . PHE A 1 78 ? -6.016 2.345 -3.285 1.00 79.81 78 PHE A N 1
ATOM 635 C CA . PHE A 1 78 ? -5.319 3.625 -3.359 1.00 79.81 78 PHE A CA 1
ATOM 636 C C . PHE A 1 78 ? -3.836 3.460 -3.719 1.00 79.81 78 PHE A C 1
ATOM 638 O O . PHE A 1 78 ? -3.300 4.200 -4.546 1.00 79.81 78 PHE A O 1
ATOM 645 N N . ILE A 1 79 ? -3.162 2.456 -3.143 1.00 82.81 79 ILE A N 1
ATOM 646 C CA . ILE A 1 79 ? -1.766 2.156 -3.469 1.00 82.81 79 ILE A CA 1
ATOM 647 C C . ILE A 1 79 ? -1.639 1.718 -4.929 1.00 82.81 79 ILE A C 1
ATOM 649 O O . ILE A 1 79 ? -0.790 2.228 -5.659 1.00 82.81 79 ILE A O 1
ATOM 653 N N . ASN A 1 80 ? -2.496 0.792 -5.355 1.00 85.75 80 ASN A N 1
ATOM 654 C CA . ASN A 1 80 ? -2.548 0.293 -6.722 1.00 85.75 80 ASN A CA 1
ATOM 655 C C . ASN A 1 80 ? -2.818 1.438 -7.712 1.00 85.75 80 ASN A C 1
ATOM 657 O O . ASN A 1 80 ? -2.131 1.573 -8.721 1.00 85.75 80 ASN A O 1
ATOM 661 N N . GLU A 1 81 ? -3.760 2.321 -7.393 1.00 83.94 81 GLU A N 1
ATOM 662 C CA . GLU A 1 81 ? -4.078 3.491 -8.200 1.00 83.94 81 GLU A CA 1
ATOM 663 C C . GLU A 1 81 ? -2.867 4.414 -8.372 1.00 83.94 81 GLU A C 1
ATOM 665 O O . GLU A 1 81 ? -2.512 4.732 -9.506 1.00 83.94 81 GLU A O 1
ATOM 670 N N . ILE A 1 82 ? -2.184 4.794 -7.287 1.00 80.25 82 ILE A N 1
ATOM 671 C CA . ILE A 1 82 ? -0.977 5.632 -7.369 1.00 80.25 82 ILE A CA 1
ATOM 672 C C . ILE A 1 82 ? 0.090 4.938 -8.216 1.00 80.25 82 ILE A C 1
ATOM 674 O O . ILE A 1 82 ? 0.625 5.528 -9.155 1.00 80.25 82 ILE A O 1
ATOM 678 N N . LEU A 1 83 ? 0.372 3.664 -7.942 1.00 84.06 83 LEU A N 1
ATOM 679 C CA . LEU A 1 83 ? 1.400 2.912 -8.658 1.00 84.06 83 LEU A CA 1
ATOM 680 C C . LEU A 1 83 ? 1.154 2.837 -10.158 1.00 84.06 83 LEU A C 1
ATOM 682 O O . LEU A 1 83 ? 2.128 2.815 -10.906 1.00 84.06 83 LEU A O 1
ATOM 686 N N . HIS A 1 84 ? -0.100 2.821 -10.608 1.00 83.00 84 HIS A N 1
ATO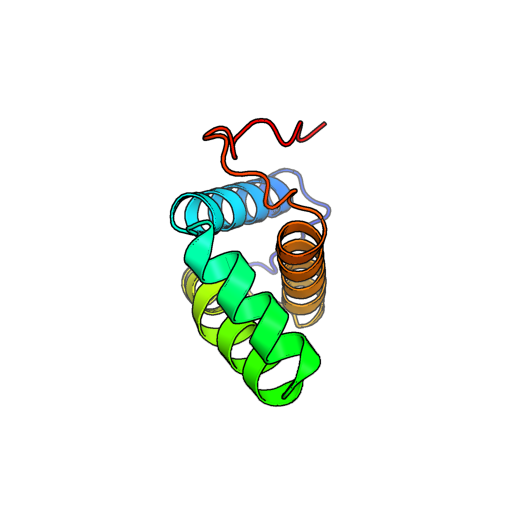M 687 C CA . HIS A 1 84 ? -0.453 2.746 -12.026 1.00 83.00 84 HIS A CA 1
ATOM 688 C C . HIS A 1 84 ? -0.729 4.115 -12.672 1.00 83.00 84 HIS A C 1
ATOM 690 O O . HIS A 1 84 ? -0.537 4.249 -13.880 1.00 83.00 84 HIS A O 1
ATOM 696 N N . LYS A 1 85 ? -1.099 5.144 -11.897 1.00 80.06 85 LYS A N 1
ATOM 697 C CA . LYS A 1 85 ? -1.340 6.512 -12.394 1.00 80.06 85 LYS A CA 1
ATOM 698 C C . LYS A 1 85 ? -0.107 7.414 -12.382 1.00 80.06 85 LYS A C 1
ATOM 700 O O . LYS A 1 85 ? -0.088 8.392 -13.123 1.00 80.06 85 LYS A O 1
ATOM 705 N N . VAL A 1 86 ? 0.922 7.112 -11.585 1.00 69.00 86 VAL A N 1
ATOM 706 C CA . VAL A 1 86 ? 2.155 7.918 -11.553 1.00 69.00 86 VAL A CA 1
ATOM 707 C C . VAL A 1 86 ? 2.823 7.909 -12.940 1.00 69.00 86 VAL A C 1
ATOM 709 O O . VAL A 1 86 ? 3.156 6.836 -13.449 1.00 69.00 86 VAL A O 1
ATOM 712 N N . PRO A 1 87 ? 3.026 9.061 -13.598 1.00 64.69 87 PRO A N 1
ATOM 713 C CA . PRO A 1 87 ? 3.733 9.096 -14.870 1.00 64.69 87 PRO A CA 1
ATOM 714 C C . PRO A 1 87 ? 5.190 8.679 -14.650 1.00 64.69 87 PRO A C 1
ATOM 716 O O . PRO A 1 87 ? 5.907 9.277 -13.854 1.00 64.69 87 PRO A O 1
ATOM 719 N N . VAL A 1 88 ? 5.629 7.637 -15.356 1.00 61.72 88 VAL A N 1
ATOM 720 C CA . VAL A 1 88 ? 7.032 7.204 -15.364 1.00 61.72 88 VAL A CA 1
ATOM 721 C C . VAL A 1 88 ? 7.734 7.966 -16.485 1.00 61.72 88 VAL A C 1
ATOM 723 O O . VAL A 1 88 ? 8.046 7.431 -17.543 1.00 61.72 88 VAL A O 1
ATOM 726 N N . SER A 1 89 ? 7.883 9.268 -16.291 1.00 50.97 89 SER A N 1
ATOM 727 C CA . SER A 1 89 ? 8.708 10.138 -17.125 1.00 50.97 89 SER A CA 1
ATOM 728 C C . SER A 1 89 ? 9.859 10.590 -16.244 1.00 50.97 89 SER A C 1
ATOM 730 O O . SER A 1 89 ? 9.575 11.094 -15.164 1.00 50.97 89 SER A O 1
ATOM 732 N N . GLY A 1 90 ? 11.112 10.375 -16.666 1.00 46.84 90 GLY A N 1
ATOM 733 C CA . GLY A 1 90 ? 12.342 10.576 -15.877 1.00 46.84 90 GLY A CA 1
ATOM 734 C C . GLY A 1 90 ? 12.594 12.008 -15.381 1.00 46.84 90 GLY A C 1
ATOM 735 O O . GLY A 1 90 ? 13.592 12.633 -15.730 1.00 46.84 90 GLY A O 1
ATOM 736 N N . SER A 1 91 ? 11.688 12.546 -14.574 1.00 43.09 91 SER A N 1
ATOM 737 C CA . SER A 1 91 ? 11.658 13.911 -14.075 1.00 43.09 91 SE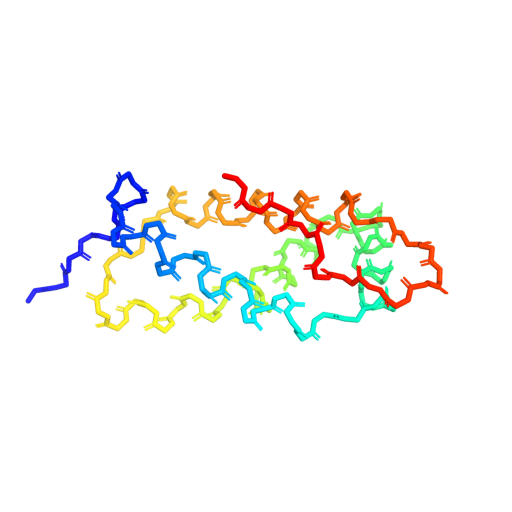R A CA 1
ATOM 738 C C . SER A 1 91 ? 11.164 13.900 -12.627 1.00 43.09 91 SER A C 1
ATOM 740 O O . SER A 1 91 ? 9.969 13.836 -12.348 1.00 43.09 91 SER A O 1
ATOM 742 N N . ASN A 1 92 ? 12.143 13.974 -11.726 1.00 44.09 92 ASN A N 1
ATOM 743 C CA . ASN A 1 92 ? 12.089 14.108 -10.270 1.00 44.09 92 ASN A CA 1
ATOM 744 C C . ASN A 1 92 ? 11.053 15.117 -9.725 1.00 44.09 92 ASN A C 1
ATOM 746 O O . ASN A 1 92 ? 11.428 16.221 -9.330 1.00 44.09 92 ASN A O 1
ATOM 750 N N . ASN A 1 93 ? 9.769 14.758 -9.620 1.00 45.78 93 ASN A N 1
ATOM 751 C CA . ASN A 1 93 ? 8.846 15.449 -8.706 1.00 45.78 93 ASN A CA 1
ATOM 752 C C . ASN A 1 93 ? 7.591 14.615 -8.379 1.00 45.78 93 ASN A C 1
ATOM 754 O O . ASN A 1 93 ? 6.497 14.868 -8.875 1.00 45.78 93 ASN A O 1
ATOM 758 N N . TYR A 1 94 ? 7.747 13.631 -7.488 1.00 52.94 94 TYR A N 1
ATOM 759 C CA . TYR A 1 94 ? 6.687 12.700 -7.057 1.00 52.94 94 TYR A CA 1
ATOM 760 C C . TYR A 1 94 ? 5.738 13.244 -5.971 1.00 52.94 94 TYR A C 1
ATOM 762 O O . TYR A 1 94 ? 4.840 12.533 -5.532 1.00 52.94 94 TYR A O 1
ATOM 770 N N . LEU A 1 95 ? 5.909 14.496 -5.526 1.00 45.69 95 LEU A N 1
ATOM 771 C CA . LEU A 1 95 ? 5.190 15.069 -4.372 1.00 45.69 95 LEU A CA 1
ATOM 772 C C . LEU A 1 95 ? 4.189 16.188 -4.716 1.00 45.69 95 LEU A C 1
ATOM 774 O O . LEU A 1 95 ? 3.801 16.953 -3.839 1.00 45.69 95 LEU A O 1
ATOM 778 N N . LYS A 1 96 ? 3.713 16.266 -5.963 1.00 44.47 96 LYS A N 1
ATOM 779 C CA . LYS A 1 96 ? 2.534 17.080 -6.320 1.00 44.47 96 LYS A CA 1
ATOM 780 C C . LYS A 1 96 ? 1.330 16.203 -6.672 1.00 44.47 96 LYS A C 1
ATOM 782 O O . LYS A 1 96 ? 0.693 16.395 -7.699 1.00 44.47 96 LYS A O 1
ATOM 787 N N . LEU A 1 97 ? 1.020 15.219 -5.833 1.00 46.31 97 LEU A N 1
ATOM 788 C CA . LEU A 1 97 ? -0.353 14.727 -5.771 1.00 46.31 97 LEU A CA 1
ATOM 789 C C . LEU A 1 97 ? -1.087 15.684 -4.838 1.00 46.31 97 LEU A C 1
ATOM 791 O O . LEU A 1 97 ? -0.916 15.624 -3.621 1.00 46.31 97 LEU A O 1
ATOM 795 N N . GLU A 1 98 ? -1.812 16.632 -5.430 1.00 42.38 98 GLU A N 1
ATOM 796 C CA . GLU A 1 98 ? -2.773 17.468 -4.719 1.00 42.38 98 GLU A CA 1
ATOM 797 C C . GLU A 1 98 ? -3.792 16.544 -4.048 1.00 42.38 98 GLU A C 1
ATOM 799 O O . GLU A 1 98 ? -4.733 16.056 -4.666 1.00 42.38 98 GLU A O 1
ATOM 804 N N . ILE A 1 99 ? -3.564 16.264 -2.766 1.00 39.31 99 ILE A N 1
ATOM 805 C CA . ILE A 1 99 ? -4.604 15.789 -1.865 1.00 39.31 99 ILE A CA 1
ATOM 806 C C . ILE A 1 99 ? -5.497 17.010 -1.624 1.00 39.31 99 ILE A C 1
ATOM 808 O O . ILE A 1 99 ? -5.249 17.775 -0.690 1.00 39.31 99 ILE A O 1
ATOM 812 N N . GLN A 1 100 ? -6.465 17.231 -2.515 1.00 35.28 100 GLN A N 1
ATOM 813 C CA . GLN A 1 100 ? -7.657 18.020 -2.200 1.00 35.28 100 GLN A CA 1
ATOM 814 C C . GLN A 1 100 ? -8.601 17.181 -1.331 1.00 35.28 100 GLN A C 1
ATOM 816 O O . GLN A 1 100 ? -8.674 15.946 -1.540 1.00 35.28 100 GLN A O 1
#

Radius of gyration: 14.29 Å; chains: 1; bounding box: 28×31×41 Å

pLDDT: mean 77.84, std 13.61, range [35.28, 94.88]

Secondary structure (DSSP, 8-state):
-PEE--TTSHHHHHHHHHHHHHHHTT--HHHHHHHHHHHHH-HHHHHHHHIIIIIGGGGGGGGTEE--HHHHHHHHHHHHHHHHHS---S-S-TT-----

Sequence (100 aa):
MKKKLNMETQEGSKLIKELTVKVFQQITEKEVMELRKIFEVDSCKYQQLIKLKYIGPLGLLSLNYVITKEVEAVLYEFINEILHKVPVSGSNNYLKLEIQ

Organism: Halobacillus andaensis (NCBI:txid1176239)

Foldseek 3Di:
DAAAQDCVDPVSVVVLVVLQCVLVVPDDLVNLVVLVVCCVVPVPVSLVCCCVRRVVVCVVVVVRHDYDVVNVVVSSVVSVCLSVVPDSDPDPDSPPPPPD